Protein AF-A0A9E4EV18-F1 (afdb_monomer_lite)

Structure (mmCIF, N/CA/C/O backbone):
data_AF-A0A9E4EV18-F1
#
_entry.id   AF-A0A9E4EV18-F1
#
loop_
_atom_site.group_PDB
_atom_site.id
_atom_site.type_symbol
_atom_site.label_atom_id
_atom_site.label_alt_id
_atom_site.label_comp_id
_atom_site.label_asym_id
_atom_site.label_entity_id
_atom_site.label_seq_id
_atom_site.pdbx_PDB_ins_code
_atom_site.Cartn_x
_atom_site.Cartn_y
_atom_site.Cartn_z
_atom_site.occupancy
_atom_site.B_iso_or_equiv
_atom_site.auth_seq_id
_atom_site.auth_comp_id
_atom_site.auth_asym_id
_atom_site.auth_atom_id
_atom_site.pdbx_PDB_model_num
ATOM 1 N N . MET A 1 1 ? -14.018 0.774 -8.952 1.00 51.00 1 MET A N 1
ATOM 2 C CA . MET A 1 1 ? -12.784 0.659 -8.141 1.00 51.00 1 MET A CA 1
ATOM 3 C C . MET A 1 1 ? -12.407 -0.815 -8.091 1.00 51.00 1 MET A C 1
ATOM 5 O O . MET A 1 1 ? -13.307 -1.622 -7.897 1.00 51.00 1 MET A O 1
ATOM 9 N N . ARG A 1 2 ? -11.152 -1.189 -8.384 1.00 50.16 2 ARG A N 1
ATOM 10 C CA . ARG A 1 2 ? -10.727 -2.601 -8.342 1.00 50.16 2 ARG A CA 1
ATOM 11 C C . ARG A 1 2 ? -10.754 -3.081 -6.880 1.00 50.16 2 ARG A C 1
ATOM 13 O O . ARG A 1 2 ? -10.234 -2.343 -6.043 1.00 50.16 2 ARG A O 1
ATOM 20 N N . PRO A 1 3 ? -11.355 -4.243 -6.566 1.00 55.53 3 PRO A N 1
ATOM 21 C CA . PRO A 1 3 ? -11.260 -4.812 -5.229 1.00 55.53 3 PRO A CA 1
ATOM 22 C C . PRO A 1 3 ? -9.784 -5.023 -4.892 1.00 55.53 3 PRO A C 1
ATOM 24 O O . PRO A 1 3 ? -9.011 -5.476 -5.740 1.00 55.53 3 PRO A O 1
ATOM 27 N N . ASP A 1 4 ? -9.382 -4.635 -3.687 1.00 67.31 4 ASP A N 1
ATOM 28 C CA . ASP A 1 4 ? -8.030 -4.890 -3.207 1.00 67.31 4 ASP A CA 1
ATOM 29 C C . ASP A 1 4 ? -7.839 -6.397 -2.938 1.00 67.31 4 ASP A C 1
ATOM 31 O O . ASP A 1 4 ? -8.733 -7.220 -3.163 1.00 67.31 4 ASP A O 1
ATOM 35 N N . LYS A 1 5 ? -6.664 -6.790 -2.436 1.00 67.06 5 LYS A N 1
ATOM 36 C CA . LYS A 1 5 ? -6.395 -8.189 -2.055 1.00 67.06 5 LYS A CA 1
ATOM 37 C C . LYS A 1 5 ? -7.412 -8.763 -1.054 1.00 67.06 5 LYS A C 1
ATOM 39 O O . LYS A 1 5 ? -7.513 -9.980 -0.957 1.00 67.06 5 LYS A O 1
ATOM 44 N N . TYR A 1 6 ? -8.171 -7.921 -0.352 1.00 71.94 6 TYR A N 1
ATOM 45 C CA . TYR A 1 6 ? -9.185 -8.293 0.630 1.00 71.94 6 TYR A CA 1
ATOM 46 C C . TYR A 1 6 ? -10.622 -8.213 0.080 1.00 71.94 6 TYR A C 1
ATOM 48 O O . TYR A 1 6 ? -11.580 -8.411 0.827 1.00 71.94 6 TYR A O 1
ATOM 56 N N . GLY A 1 7 ? -10.807 -7.985 -1.224 1.00 79.56 7 GLY A N 1
ATOM 57 C CA . GLY A 1 7 ? -12.125 -7.973 -1.854 1.00 79.56 7 GLY A CA 1
ATOM 58 C C . GLY A 1 7 ? -13.005 -6.837 -1.331 1.00 79.56 7 GLY A C 1
ATOM 59 O O . GLY A 1 7 ? -12.650 -5.664 -1.428 1.00 79.56 7 GLY A O 1
ATOM 60 N N . ASN A 1 8 ? -14.164 -7.195 -0.776 1.00 84.69 8 ASN A N 1
ATOM 61 C CA . ASN A 1 8 ? -15.117 -6.239 -0.202 1.00 84.69 8 ASN A CA 1
ATOM 62 C C . ASN A 1 8 ? -14.926 -6.018 1.308 1.00 84.69 8 ASN A C 1
ATOM 64 O O . ASN A 1 8 ? -15.678 -5.257 1.909 1.00 84.69 8 ASN A O 1
ATOM 68 N N . LEU A 1 9 ? -13.925 -6.649 1.931 1.00 87.38 9 LEU A N 1
ATOM 69 C CA . LEU A 1 9 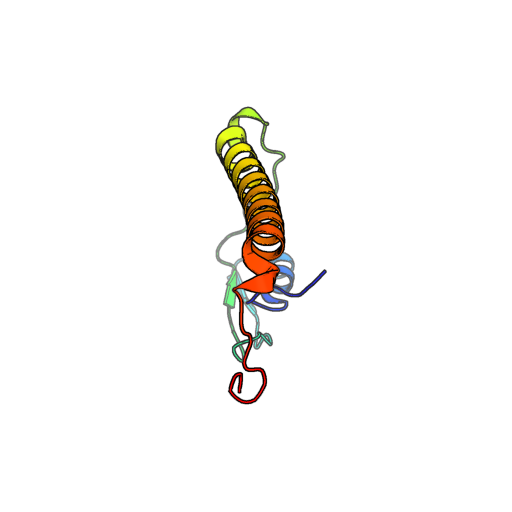? -13.768 -6.674 3.389 1.00 87.38 9 LEU A CA 1
ATOM 70 C C . LEU A 1 9 ? -13.666 -5.277 4.016 1.00 87.38 9 LEU A C 1
ATOM 72 O O . LEU A 1 9 ? -14.245 -5.041 5.073 1.00 87.38 9 LEU A O 1
ATOM 76 N N . GLY A 1 10 ? -12.979 -4.336 3.363 1.00 86.12 10 GLY A N 1
ATOM 77 C CA . GLY A 1 10 ? -12.887 -2.956 3.848 1.00 86.12 10 GLY A CA 1
ATOM 78 C C . GLY A 1 10 ? -14.237 -2.227 3.883 1.00 86.12 10 GLY A C 1
ATOM 79 O O . GLY A 1 10 ? -14.473 -1.423 4.783 1.00 86.12 10 GLY A O 1
ATOM 80 N N . TRP A 1 11 ? -15.134 -2.527 2.939 1.00 86.81 11 TRP A N 1
ATOM 81 C CA . TRP A 1 11 ? -16.478 -1.946 2.880 1.00 86.81 11 TRP A CA 1
ATOM 82 C C . TRP A 1 11 ? -17.396 -2.567 3.930 1.00 86.81 11 TRP A C 1
ATOM 84 O O . TRP A 1 11 ? -18.000 -1.842 4.711 1.00 86.81 11 TRP A O 1
ATOM 94 N N . GLU A 1 12 ? -17.390 -3.895 4.039 1.00 90.81 12 GLU A N 1
ATOM 95 C CA . GLU A 1 12 ? -18.129 -4.621 5.080 1.00 90.81 12 GLU A CA 1
ATOM 96 C C . GLU A 1 12 ? -17.718 -4.145 6.487 1.00 90.81 12 GLU A C 1
ATOM 98 O O . GLU A 1 12 ? -18.556 -3.912 7.354 1.00 90.81 12 GLU A O 1
ATOM 103 N N . ALA A 1 13 ? -16.417 -3.920 6.717 1.00 90.38 13 ALA A N 1
ATOM 104 C CA . ALA A 1 13 ? -15.911 -3.412 7.993 1.00 90.38 13 ALA A CA 1
ATOM 105 C C . ALA A 1 13 ? -16.308 -1.953 8.273 1.00 90.38 13 ALA A C 1
ATOM 107 O O . ALA A 1 13 ? -16.434 -1.552 9.434 1.00 90.38 13 ALA A O 1
ATOM 108 N N . LYS A 1 14 ? -16.504 -1.147 7.224 1.00 88.94 14 LYS A N 1
ATOM 109 C CA . LYS A 1 14 ? -16.983 0.230 7.357 1.00 88.94 14 LYS A CA 1
ATOM 110 C C . LYS A 1 14 ? -18.429 0.263 7.853 1.00 88.94 14 LYS A C 1
ATOM 112 O O . LYS A 1 14 ? -18.731 1.106 8.700 1.00 88.94 14 LYS A O 1
ATOM 117 N N . ASP A 1 15 ? -19.272 -0.653 7.387 1.00 91.38 15 ASP A N 1
ATOM 118 C CA . ASP A 1 15 ? -20.703 -0.674 7.709 1.00 91.38 15 ASP A CA 1
ATOM 119 C C . ASP A 1 15 ? -21.003 -1.425 9.019 1.00 91.38 15 ASP A C 1
ATOM 121 O O . ASP A 1 15 ? -21.872 -1.008 9.780 1.00 91.38 15 ASP A O 1
ATOM 125 N N . ALA A 1 16 ? -20.219 -2.450 9.360 1.00 93.19 16 ALA A N 1
ATOM 126 C CA . ALA A 1 16 ? -20.395 -3.261 10.569 1.00 93.19 16 ALA A CA 1
ATOM 127 C C . ALA A 1 16 ? -20.234 -2.484 11.888 1.00 93.19 16 ALA A C 1
ATOM 129 O O . ALA A 1 16 ? -19.344 -1.646 12.018 1.00 93.19 16 ALA A O 1
ATOM 130 N N . GLU A 1 17 ? -21.024 -2.782 12.913 1.00 94.19 17 GLU A N 1
ATOM 131 C CA . GLU A 1 17 ? -20.902 -2.159 14.236 1.00 94.19 17 GLU A CA 1
ATOM 132 C C . GLU A 1 17 ? -19.647 -2.621 14.996 1.00 94.19 17 GLU A C 1
ATOM 134 O O . GLU A 1 17 ? -19.129 -3.722 14.795 1.00 94.19 17 GLU A O 1
ATOM 139 N N . VAL A 1 18 ? -19.149 -1.788 15.919 1.00 95.38 18 VAL A N 1
ATOM 140 C CA . VAL A 1 18 ? -18.058 -2.197 16.817 1.00 95.38 18 VAL A CA 1
ATOM 141 C C . VAL A 1 18 ? -18.542 -3.354 17.690 1.00 95.38 18 VAL A C 1
ATOM 143 O O . VAL A 1 18 ? -19.560 -3.262 18.364 1.00 95.38 18 VAL A O 1
ATOM 146 N N . GLY A 1 19 ? -17.795 -4.452 17.686 1.00 95.12 19 GLY A N 1
ATOM 147 C CA . GLY A 1 19 ? -18.140 -5.687 18.377 1.00 95.12 19 GLY A CA 1
ATOM 148 C C . GLY A 1 19 ? -18.894 -6.700 17.514 1.00 95.12 19 GLY A C 1
ATOM 149 O O . GLY A 1 19 ? -18.919 -7.876 17.883 1.00 95.12 19 GLY A O 1
ATOM 150 N N . GLN A 1 20 ? -19.436 -6.292 16.363 1.00 95.06 20 GLN A N 1
ATOM 151 C CA . GLN A 1 20 ? -20.147 -7.182 15.451 1.00 95.06 20 GLN A CA 1
ATOM 152 C C . GLN A 1 20 ? -19.178 -8.164 14.789 1.00 95.06 20 GLN A C 1
ATOM 154 O O . GLN A 1 20 ? -18.107 -7.776 14.315 1.00 95.06 20 GLN A O 1
ATOM 159 N N . ILE A 1 21 ? -19.571 -9.438 14.746 1.00 95.06 21 ILE A N 1
ATOM 160 C CA . ILE A 1 21 ? -18.905 -10.470 13.949 1.00 95.06 21 ILE A CA 1
ATOM 161 C C . ILE A 1 21 ? -19.587 -10.512 12.581 1.00 95.06 21 ILE A C 1
ATOM 163 O O . ILE A 1 21 ? -20.806 -10.659 12.506 1.00 95.06 21 ILE A O 1
ATOM 167 N N . VAL A 1 22 ? -18.806 -10.386 11.510 1.00 93.81 22 VAL A N 1
ATOM 168 C CA . VAL A 1 22 ? -19.289 -10.343 10.125 1.00 93.81 22 VAL A CA 1
ATOM 169 C C 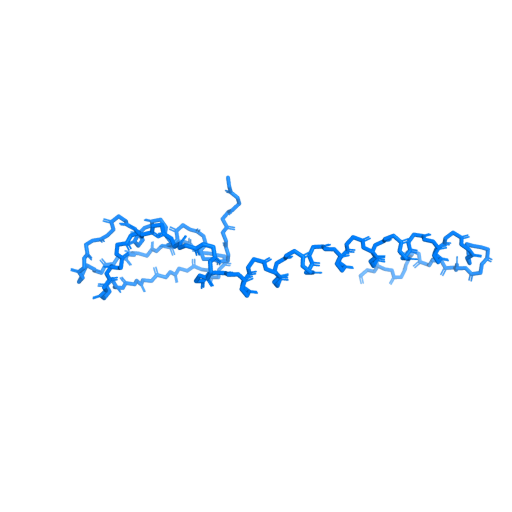. VAL A 1 22 ? -18.583 -11.402 9.291 1.00 93.81 22 VAL A C 1
ATOM 171 O O . VAL A 1 22 ? -17.360 -11.553 9.349 1.00 93.81 22 VAL A O 1
ATOM 174 N N . GLY A 1 23 ? -19.365 -12.134 8.499 1.00 89.81 23 GLY A N 1
ATOM 175 C CA . GLY A 1 23 ? -18.875 -13.087 7.513 1.00 89.81 23 GLY A CA 1
ATOM 176 C C . GLY A 1 23 ? -19.839 -14.250 7.265 1.00 89.81 23 GLY A C 1
ATOM 177 O O . GLY A 1 23 ? -20.899 -14.317 7.889 1.00 89.81 23 GLY A O 1
ATOM 178 N N . PRO A 1 24 ? -19.459 -15.182 6.374 1.00 92.88 24 PRO A N 1
ATOM 179 C CA . PRO A 1 24 ? -18.210 -15.200 5.601 1.00 92.88 24 PRO A CA 1
ATOM 180 C C . PRO A 1 24 ? -18.203 -14.208 4.419 1.00 92.88 24 PRO A C 1
ATOM 182 O O . PRO A 1 24 ? -19.116 -14.199 3.600 1.00 92.88 24 PRO A O 1
ATOM 185 N N . VAL A 1 25 ? -17.137 -13.411 4.293 1.00 91.06 25 VAL A N 1
ATOM 186 C CA . VAL A 1 25 ? -16.912 -12.469 3.178 1.00 91.06 25 VAL A CA 1
ATOM 187 C C . VAL A 1 25 ? -15.952 -13.082 2.164 1.00 91.06 25 VAL A C 1
ATOM 189 O O . VAL A 1 25 ? -14.894 -13.589 2.540 1.00 91.06 25 VAL A O 1
ATOM 192 N N . LYS A 1 26 ? -16.308 -13.030 0.875 1.00 87.00 26 LYS A N 1
ATOM 193 C CA . LYS A 1 26 ? -15.475 -13.544 -0.220 1.00 87.00 26 LYS A CA 1
ATOM 194 C C . LYS A 1 26 ? -14.281 -12.618 -0.483 1.00 87.00 26 LYS A C 1
ATOM 196 O O . LYS A 1 26 ? -14.456 -11.423 -0.716 1.00 87.00 26 LYS A O 1
ATOM 201 N N . THR A 1 27 ? -13.081 -13.185 -0.499 1.00 87.56 27 THR A N 1
ATOM 202 C CA . THR A 1 27 ? -11.811 -12.505 -0.794 1.00 87.56 27 THR A CA 1
ATOM 203 C C . THR A 1 27 ? -11.071 -13.233 -1.918 1.00 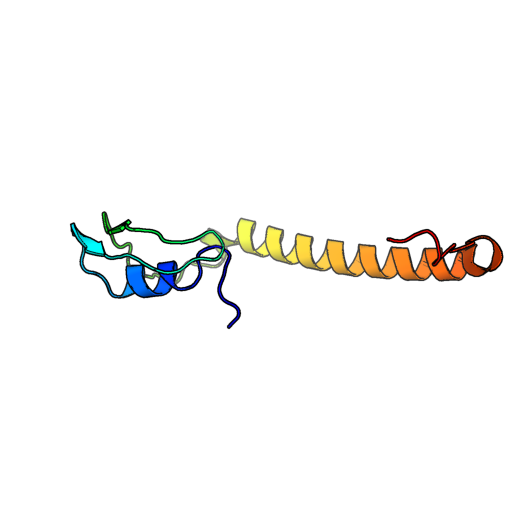87.56 27 THR A C 1
ATOM 205 O O . THR A 1 27 ? -11.476 -14.316 -2.350 1.00 87.56 27 THR A O 1
ATOM 208 N N . ALA A 1 28 ? -9.969 -12.660 -2.408 1.00 82.62 28 ALA A N 1
ATOM 209 C CA . ALA A 1 28 ? -9.143 -13.315 -3.423 1.00 82.62 28 ALA A CA 1
ATOM 210 C C . ALA A 1 28 ? -8.498 -14.626 -2.921 1.00 82.62 28 ALA A C 1
ATOM 212 O O . ALA A 1 28 ? -8.101 -15.456 -3.732 1.00 82.62 28 ALA A O 1
ATOM 213 N N . GLN A 1 29 ? -8.417 -14.830 -1.600 1.00 81.75 29 GLN A N 1
ATOM 214 C CA . GLN A 1 29 ? -7.839 -16.022 -0.971 1.00 81.75 29 GLN A CA 1
ATOM 215 C C . GLN A 1 29 ? -8.894 -16.970 -0.366 1.00 81.75 29 GLN A C 1
ATOM 217 O O . GLN A 1 29 ? -8.535 -17.881 0.374 1.00 81.75 29 GLN A O 1
ATOM 222 N N . GLY A 1 30 ? -10.186 -16.782 -0.664 1.00 88.19 30 GLY A N 1
ATOM 223 C CA . GLY A 1 30 ? -11.268 -17.642 -0.173 1.00 88.19 30 GLY A CA 1
ATOM 224 C C . GLY A 1 30 ? -12.320 -16.869 0.616 1.00 88.19 30 GLY A C 1
ATOM 225 O O . GLY A 1 30 ? -12.947 -15.958 0.079 1.00 88.19 30 GLY A O 1
ATOM 226 N N . PHE A 1 31 ? -12.543 -17.251 1.875 1.00 91.31 31 PHE A N 1
ATOM 227 C CA . PHE A 1 31 ? -13.532 -16.621 2.753 1.00 91.31 31 PHE A CA 1
ATOM 228 C C . PHE A 1 31 ? -12.894 -16.122 4.048 1.00 91.31 31 PHE A C 1
ATOM 230 O O . PHE A 1 31 ? -11.951 -16.716 4.565 1.00 91.31 31 PHE A O 1
ATOM 237 N N . THR A 1 32 ? -13.414 -15.025 4.588 1.00 91.44 32 THR A N 1
ATOM 238 C CA . THR A 1 32 ? -12.934 -14.427 5.839 1.00 91.44 32 THR A CA 1
ATOM 239 C C . THR A 1 32 ? -14.102 -14.061 6.749 1.00 91.44 32 THR A C 1
ATOM 241 O O . THR A 1 32 ? -15.144 -13.607 6.282 1.00 91.44 32 THR A O 1
ATOM 244 N N . VAL A 1 33 ? -13.917 -14.249 8.056 1.00 94.38 33 VAL A N 1
ATOM 245 C CA . VAL A 1 33 ? -14.810 -13.767 9.119 1.00 94.38 33 VAL A CA 1
ATOM 246 C C . VAL A 1 33 ? -14.010 -12.787 9.970 1.00 94.38 33 VAL A C 1
ATOM 248 O O . VAL A 1 33 ? -12.850 -13.058 10.282 1.00 94.38 33 VAL A O 1
ATOM 251 N N . PHE A 1 34 ? -14.597 -11.651 10.336 1.00 93.31 34 PHE A N 1
ATOM 252 C CA . PHE A 1 34 ? -13.915 -10.633 11.133 1.00 93.31 34 PHE A CA 1
ATOM 253 C C . PHE A 1 34 ? -14.827 -10.036 12.205 1.00 93.31 34 PHE A C 1
ATOM 255 O O . PHE A 1 34 ? -16.048 -10.152 12.144 1.00 93.31 34 PHE A O 1
ATOM 262 N N . LYS A 1 35 ? -14.211 -9.383 13.195 1.00 95.38 35 LYS A N 1
ATOM 263 C CA . LYS A 1 35 ? -14.890 -8.587 14.220 1.00 95.38 35 LYS A CA 1
ATOM 264 C C . LYS A 1 35 ? -14.324 -7.174 14.212 1.00 95.38 35 LYS A C 1
ATOM 266 O O . LYS A 1 35 ? -13.107 -7.010 14.297 1.00 95.38 35 LYS A O 1
ATOM 271 N N . VAL A 1 36 ? -15.180 -6.158 14.149 1.00 94.75 36 VAL A N 1
ATOM 272 C CA . VAL A 1 36 ? -14.725 -4.765 14.264 1.00 94.75 36 VAL A CA 1
ATOM 273 C C . VAL A 1 36 ? -14.401 -4.475 15.725 1.00 94.75 36 VAL A C 1
ATOM 275 O O . VAL A 1 36 ? -15.274 -4.542 16.582 1.00 94.75 36 VAL A O 1
ATOM 278 N N . LEU A 1 37 ? -13.144 -4.166 16.032 1.00 95.06 37 LEU A N 1
ATOM 279 C CA . LEU A 1 37 ? -12.721 -3.873 17.408 1.00 95.06 37 LEU A CA 1
ATOM 280 C C . LEU A 1 37 ? -12.852 -2.392 17.759 1.00 95.06 37 LEU A C 1
ATOM 282 O O . LEU A 1 37 ? -13.148 -2.048 18.897 1.00 95.06 37 LEU A O 1
ATOM 286 N N . ASN A 1 38 ? -12.608 -1.522 16.784 1.00 93.62 38 ASN A N 1
ATOM 287 C CA . ASN A 1 38 ? -12.659 -0.080 16.950 1.00 93.62 38 ASN A CA 1
ATOM 288 C C . ASN A 1 38 ? -12.867 0.589 15.583 1.00 93.62 38 ASN A C 1
ATOM 290 O O . ASN A 1 38 ? -12.446 0.043 14.561 1.00 93.62 38 ASN A O 1
ATOM 294 N N . LYS A 1 39 ? -13.463 1.784 15.570 1.00 90.62 39 LYS A N 1
ATOM 295 C CA . LYS A 1 39 ? -13.549 2.658 14.396 1.00 90.62 39 LYS A CA 1
ATOM 296 C C . LYS A 1 39 ? -12.911 4.001 14.723 1.00 90.62 39 LYS A C 1
ATOM 298 O O . LYS A 1 39 ? -13.365 4.712 15.613 1.00 90.62 39 LYS A O 1
ATOM 303 N N . VAL A 1 40 ? -11.870 4.356 13.977 1.00 88.50 40 VAL A N 1
ATOM 304 C CA . VAL A 1 40 ? -11.257 5.685 14.065 1.00 88.50 40 VAL A CA 1
ATOM 305 C C . VAL A 1 40 ? -12.001 6.610 13.099 1.00 88.50 40 VAL A C 1
ATOM 307 O O . VAL A 1 40 ? -12.066 6.290 11.909 1.00 88.50 40 VAL A O 1
ATOM 310 N N . PRO A 1 41 ? -12.588 7.726 13.568 1.00 82.44 41 PRO A N 1
ATOM 311 C CA . PRO A 1 41 ? -13.299 8.646 12.693 1.00 82.44 41 PRO A CA 1
ATOM 312 C C . PRO A 1 41 ? -12.346 9.232 11.652 1.00 82.44 41 PRO A C 1
ATOM 314 O O . PRO A 1 41 ? -11.189 9.545 11.943 1.00 82.44 41 PRO A O 1
ATOM 317 N N . SER A 1 42 ? -12.842 9.384 10.424 1.00 79.75 42 SER A N 1
ATOM 318 C CA . SER A 1 42 ? -12.077 10.058 9.383 1.00 79.75 42 SER A CA 1
ATOM 319 C C . SER A 1 42 ? -11.887 11.517 9.788 1.00 79.75 42 SER A C 1
ATOM 321 O O . SER A 1 42 ? -12.859 12.225 10.048 1.00 79.75 42 SER A O 1
ATOM 323 N N . ARG 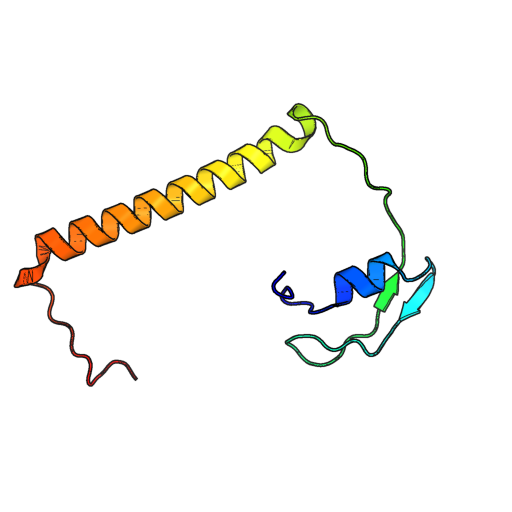A 1 43 ? -10.631 11.957 9.853 1.00 85.88 43 ARG A N 1
ATOM 324 C CA . ARG A 1 43 ? -10.275 13.368 9.986 1.00 85.88 43 ARG A CA 1
ATOM 325 C C . ARG A 1 43 ? -9.457 13.777 8.776 1.00 85.88 43 ARG A C 1
ATOM 327 O O . ARG A 1 43 ? -8.620 13.002 8.312 1.00 85.88 43 ARG A O 1
ATOM 334 N N . GLN A 1 44 ? -9.670 14.995 8.291 1.00 79.56 44 GLN A N 1
ATOM 335 C CA . GLN A 1 44 ? -8.723 15.591 7.359 1.00 79.56 44 GLN A CA 1
ATOM 336 C C . GLN A 1 44 ? -7.403 15.793 8.105 1.00 79.56 44 GLN A C 1
ATOM 338 O O . GLN A 1 44 ? -7.354 16.451 9.145 1.00 79.56 44 GLN A O 1
ATOM 343 N N . GLN A 1 45 ? -6.358 15.140 7.610 1.00 82.88 45 GLN A N 1
ATOM 344 C CA . GLN A 1 45 ? -5.005 15.324 8.112 1.00 82.88 45 GLN A CA 1
ATOM 345 C C . GLN A 1 45 ? -4.406 16.553 7.426 1.00 82.88 45 GLN A C 1
ATOM 347 O O . GLN A 1 45 ? -4.664 16.775 6.239 1.00 82.88 45 GLN A O 1
ATOM 352 N N . SER A 1 46 ? -3.634 17.360 8.150 1.00 87.88 46 SER A N 1
ATOM 353 C CA . SER A 1 46 ? -2.927 18.484 7.535 1.00 87.88 46 SER A CA 1
ATOM 354 C C . SER A 1 46 ? -1.802 17.973 6.631 1.00 87.88 46 SER A C 1
ATOM 356 O O . SER A 1 46 ? -1.318 16.851 6.794 1.00 87.88 46 SER A O 1
ATOM 358 N N . LEU A 1 47 ? -1.362 18.797 5.675 1.00 84.06 47 LEU A N 1
ATOM 359 C CA . LEU A 1 47 ? -0.251 18.434 4.791 1.00 84.06 47 LEU A CA 1
ATOM 360 C C . LEU A 1 47 ? 1.025 18.126 5.580 1.00 84.06 47 LEU A C 1
ATOM 362 O O . LEU A 1 47 ? 1.706 17.164 5.241 1.00 84.06 47 LEU A O 1
ATOM 366 N N . ASP A 1 48 ? 1.302 18.859 6.658 1.00 88.56 48 ASP A N 1
ATOM 367 C CA . ASP A 1 48 ? 2.467 18.620 7.517 1.00 88.56 48 ASP A CA 1
ATOM 368 C C . ASP A 1 48 ? 2.428 17.232 8.172 1.00 88.56 48 ASP A C 1
ATOM 370 O O . ASP A 1 48 ? 3.443 16.539 8.231 1.00 88.56 48 ASP A O 1
ATOM 374 N N . GLU A 1 49 ? 1.244 16.776 8.598 1.00 86.38 49 GLU A N 1
ATOM 375 C CA . GLU A 1 49 ? 1.061 15.458 9.220 1.00 86.38 49 GLU A CA 1
ATOM 376 C C . GLU A 1 49 ? 1.313 14.300 8.245 1.00 86.38 49 GLU A C 1
ATOM 378 O O . GLU A 1 49 ? 1.670 13.197 8.666 1.00 86.38 49 GLU A O 1
ATOM 383 N N . VAL A 1 50 ? 1.107 14.527 6.944 1.00 90.88 50 VAL A N 1
ATOM 384 C CA . VAL A 1 50 ? 1.195 13.481 5.911 1.00 90.88 50 VAL A CA 1
ATOM 385 C C . VAL A 1 50 ? 2.307 13.712 4.894 1.00 90.88 50 VAL A C 1
ATOM 387 O O . VAL A 1 50 ? 2.476 12.880 4.001 1.00 90.88 50 VAL A O 1
ATOM 390 N N . TRP A 1 51 ? 3.097 14.780 5.029 1.00 88.25 51 TRP A N 1
ATOM 391 C CA . TRP A 1 51 ? 4.101 15.197 4.047 1.00 88.25 51 TRP A CA 1
ATOM 392 C C . TRP A 1 51 ? 5.068 14.070 3.692 1.00 88.25 51 TRP A C 1
ATOM 394 O O . TRP A 1 51 ? 5.334 13.818 2.518 1.00 88.25 51 TRP A O 1
ATOM 404 N N . GLY A 1 52 ? 5.532 13.321 4.698 1.00 91.56 52 GLY A N 1
ATOM 405 C CA . GLY A 1 52 ? 6.408 12.169 4.488 1.00 91.56 52 GLY A CA 1
ATOM 406 C C . GLY A 1 52 ? 5.780 11.096 3.593 1.00 91.56 52 GLY A C 1
ATOM 407 O O . GLY A 1 52 ? 6.449 10.570 2.705 1.00 91.56 52 GLY A O 1
ATOM 408 N N . ARG A 1 53 ? 4.482 10.815 3.770 1.00 89.00 53 ARG A N 1
ATOM 409 C CA . ARG A 1 53 ? 3.747 9.836 2.956 1.00 89.00 53 ARG A CA 1
ATOM 410 C C . ARG A 1 53 ? 3.503 10.353 1.544 1.00 89.00 53 ARG A C 1
ATOM 412 O O . ARG A 1 53 ? 3.742 9.620 0.591 1.00 89.00 53 ARG A O 1
ATOM 419 N N . VAL A 1 54 ? 3.068 11.606 1.412 1.00 92.62 54 VAL A N 1
ATOM 420 C CA . VAL A 1 54 ? 2.846 12.246 0.106 1.00 92.62 54 VAL A CA 1
ATOM 421 C C . VAL A 1 54 ? 4.142 12.247 -0.700 1.00 92.62 54 VAL A C 1
ATOM 423 O O . VAL A 1 54 ? 4.159 11.789 -1.837 1.00 92.62 54 VAL A O 1
ATOM 426 N N . ARG A 1 55 ? 5.254 12.668 -0.088 1.00 93.56 55 ARG A N 1
ATOM 427 C CA . ARG A 1 55 ? 6.572 12.664 -0.726 1.00 93.56 55 ARG A CA 1
ATOM 428 C C . ARG A 1 55 ? 7.000 11.261 -1.148 1.00 93.56 55 ARG A C 1
ATOM 430 O O . ARG A 1 55 ? 7.509 11.109 -2.252 1.00 93.56 55 ARG A O 1
ATOM 437 N N . ALA A 1 56 ? 6.808 10.255 -0.295 1.00 92.62 56 ALA A N 1
ATOM 438 C CA . ALA A 1 56 ? 7.150 8.874 -0.629 1.00 92.62 56 ALA A CA 1
ATOM 439 C C . ALA A 1 56 ? 6.360 8.365 -1.844 1.00 92.62 56 ALA A C 1
ATOM 441 O O . ALA A 1 56 ? 6.959 7.793 -2.748 1.00 92.62 56 ALA A O 1
ATOM 442 N N . HIS A 1 57 ? 5.052 8.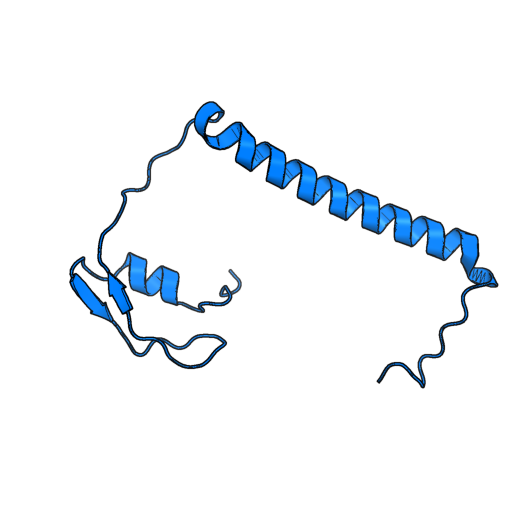636 -1.897 1.00 92.06 57 HIS A N 1
ATOM 443 C CA . HIS A 1 57 ? 4.211 8.279 -3.042 1.00 92.06 57 HIS A CA 1
ATOM 444 C C . HIS A 1 57 ? 4.666 8.982 -4.326 1.00 92.06 57 HIS A C 1
ATOM 446 O O . HIS A 1 57 ? 4.922 8.321 -5.323 1.00 92.06 57 HIS A O 1
ATOM 452 N N . VAL A 1 58 ? 4.872 10.302 -4.284 1.00 94.25 58 VAL A N 1
ATOM 453 C CA . VAL A 1 58 ? 5.336 11.065 -5.457 1.00 94.25 58 VAL A CA 1
ATOM 454 C C . VAL A 1 58 ? 6.700 10.570 -5.946 1.00 94.25 58 VAL A C 1
ATOM 456 O O . VAL A 1 58 ? 6.929 10.455 -7.146 1.00 94.25 58 VAL A O 1
ATOM 459 N N . LEU A 1 59 ? 7.622 10.261 -5.029 1.00 94.75 59 LEU A N 1
ATOM 460 C CA . LEU A 1 59 ? 8.923 9.699 -5.392 1.00 94.75 59 LEU A CA 1
ATOM 461 C C . LEU A 1 59 ? 8.794 8.315 -6.028 1.00 94.75 59 LEU A C 1
ATOM 463 O O . LEU A 1 59 ? 9.521 8.026 -6.977 1.00 94.75 59 LEU A O 1
ATOM 467 N N . GLN A 1 60 ? 7.900 7.471 -5.515 1.00 93.06 60 GLN A N 1
ATOM 468 C CA . GLN A 1 60 ? 7.638 6.151 -6.076 1.00 93.06 60 GLN A CA 1
ATOM 469 C C . GLN A 1 60 ? 7.102 6.262 -7.508 1.00 93.06 60 GLN A C 1
ATOM 471 O O . GLN A 1 60 ? 7.652 5.616 -8.400 1.00 93.06 60 GLN A O 1
ATOM 476 N N . ASP A 1 61 ? 6.115 7.129 -7.733 1.00 93.12 61 ASP A N 1
ATOM 477 C CA . ASP A 1 61 ? 5.520 7.358 -9.054 1.00 93.12 61 ASP A CA 1
ATOM 478 C C . ASP A 1 61 ? 6.574 7.872 -10.050 1.00 93.12 61 ASP A C 1
ATOM 480 O O . ASP A 1 61 ? 6.775 7.286 -11.113 1.00 93.12 61 ASP A O 1
ATOM 484 N N . LEU A 1 62 ? 7.357 8.887 -9.662 1.00 94.12 62 LEU A N 1
ATOM 485 C CA . LEU A 1 62 ? 8.445 9.419 -10.493 1.00 94.12 62 LEU A CA 1
ATOM 486 C C . LEU A 1 62 ? 9.537 8.385 -10.787 1.00 94.12 62 LEU A C 1
ATOM 488 O O . LEU A 1 62 ? 10.141 8.403 -11.861 1.00 94.12 62 LEU A O 1
ATOM 492 N N . THR A 1 63 ? 9.843 7.515 -9.823 1.00 94.06 63 THR A N 1
ATOM 493 C CA . THR A 1 63 ? 10.850 6.463 -10.007 1.00 94.06 63 THR A CA 1
ATOM 494 C C . THR A 1 63 ? 10.370 5.451 -11.036 1.00 94.06 63 THR A C 1
ATOM 496 O O . THR A 1 63 ? 11.143 5.098 -11.925 1.00 94.06 63 THR A O 1
ATOM 499 N N . GLN A 1 64 ? 9.104 5.038 -10.954 1.00 93.94 64 GLN A N 1
ATOM 500 C CA . GLN A 1 64 ? 8.494 4.120 -11.911 1.00 93.94 64 GLN A CA 1
ATOM 501 C C . GLN A 1 64 ? 8.507 4.708 -13.327 1.00 93.94 64 GLN A C 1
ATOM 503 O O . GLN A 1 64 ? 9.041 4.086 -14.241 1.00 93.94 64 GLN A O 1
ATOM 508 N N . GLU A 1 65 ? 8.029 5.943 -13.496 1.00 95.06 65 GLU A N 1
ATOM 509 C CA . GLU A 1 65 ? 8.005 6.619 -14.799 1.00 95.06 65 GLU A CA 1
ATOM 510 C C . GLU A 1 65 ? 9.401 6.736 -15.426 1.00 95.06 65 GLU A C 1
ATOM 512 O O . GLU A 1 65 ? 9.602 6.453 -16.610 1.00 95.06 65 GLU A O 1
ATOM 517 N N . ARG A 1 66 ? 10.401 7.140 -14.632 1.00 94.75 66 ARG A N 1
ATOM 518 C CA . ARG A 1 66 ? 11.783 7.273 -15.114 1.00 94.75 66 ARG A CA 1
ATOM 519 C C . ARG A 1 66 ? 12.409 5.929 -15.446 1.00 94.75 66 ARG A C 1
ATOM 521 O O . ARG A 1 66 ? 13.188 5.848 -16.395 1.00 94.75 66 ARG A O 1
ATOM 528 N N . PHE A 1 67 ? 12.101 4.902 -14.664 1.00 95.00 67 PHE A N 1
ATOM 529 C CA . PHE A 1 67 ? 12.577 3.553 -14.915 1.00 95.00 67 PHE A CA 1
ATOM 530 C C . PHE A 1 67 ? 12.002 3.007 -16.225 1.00 95.00 67 PHE A C 1
ATOM 532 O O . PHE A 1 67 ? 12.762 2.538 -17.070 1.00 95.00 67 PHE A O 1
ATOM 539 N N . ASP A 1 68 ? 10.700 3.173 -16.452 1.00 95.62 68 ASP A N 1
ATOM 540 C CA . ASP A 1 68 ? 10.043 2.761 -17.694 1.00 95.62 68 ASP A CA 1
ATOM 541 C C . ASP A 1 68 ? 10.624 3.507 -18.906 1.00 95.62 68 ASP A C 1
ATOM 543 O O . ASP A 1 68 ? 10.964 2.896 -19.923 1.00 95.62 68 ASP A O 1
ATOM 547 N N . ALA A 1 69 ? 10.850 4.818 -18.781 1.00 95.69 69 ALA A N 1
ATOM 548 C CA . ALA A 1 69 ? 11.507 5.607 -19.822 1.00 95.69 69 ALA A CA 1
ATOM 549 C C . ALA A 1 69 ? 12.947 5.136 -20.105 1.00 95.69 69 ALA A C 1
ATOM 551 O O . ALA A 1 69 ? 13.373 5.077 -21.264 1.00 95.69 69 ALA A O 1
ATOM 552 N N . LEU A 1 70 ? 13.703 4.775 -19.063 1.00 94.44 70 LEU A N 1
ATOM 553 C CA . LEU A 1 70 ? 15.050 4.225 -19.202 1.00 94.44 70 LEU A CA 1
ATOM 554 C C . LEU A 1 70 ? 15.027 2.882 -19.939 1.00 94.44 70 LEU A C 1
ATOM 556 O O . LEU A 1 70 ? 15.834 2.683 -20.847 1.00 94.44 70 LEU A O 1
ATOM 560 N N . LEU A 1 71 ? 14.098 1.988 -19.594 1.00 93.75 71 LEU A N 1
ATOM 561 C CA . LEU A 1 71 ? 13.946 0.698 -20.266 1.00 93.75 71 LEU A CA 1
ATOM 562 C C . LEU A 1 71 ? 13.640 0.867 -21.753 1.00 93.75 71 LEU A C 1
ATOM 564 O O . LEU A 1 71 ? 14.266 0.207 -22.581 1.00 93.75 71 LEU A O 1
ATOM 568 N N . VAL A 1 72 ? 12.737 1.785 -22.106 1.00 94.50 72 VAL A N 1
ATOM 569 C CA . VAL A 1 72 ? 12.438 2.099 -23.512 1.00 94.50 72 VAL A CA 1
ATOM 570 C C . VAL A 1 72 ? 13.688 2.605 -24.231 1.00 94.50 72 VAL A C 1
ATOM 572 O O . VAL A 1 72 ? 14.002 2.143 -25.329 1.00 94.50 72 VAL A O 1
ATOM 575 N N . LYS A 1 73 ? 14.447 3.513 -23.606 1.00 94.19 73 LYS A N 1
ATOM 576 C CA . LYS A 1 73 ? 15.686 4.042 -24.188 1.00 94.19 73 LYS A CA 1
ATOM 577 C C . LYS A 1 73 ? 16.723 2.942 -24.426 1.00 94.19 73 LYS A C 1
ATOM 579 O O . LYS A 1 73 ? 17.303 2.888 -25.508 1.00 94.19 73 LYS A O 1
ATOM 584 N N . LEU A 1 74 ? 16.934 2.063 -23.446 1.00 92.31 74 LEU A N 1
ATOM 585 C CA . LEU A 1 74 ? 17.875 0.946 -23.551 1.00 92.31 74 LEU A CA 1
ATOM 586 C C . LEU A 1 74 ? 17.435 -0.060 -24.617 1.00 92.31 74 LEU A C 1
ATOM 588 O O . LEU A 1 74 ? 18.245 -0.450 -25.454 1.00 92.31 74 LEU A O 1
ATOM 592 N N . LYS A 1 75 ? 16.149 -0.426 -24.641 1.00 90.06 75 LYS A N 1
ATOM 593 C CA . LYS A 1 75 ? 15.591 -1.319 -25.663 1.00 90.06 75 LYS A CA 1
ATOM 594 C C . LYS A 1 75 ? 15.850 -0.784 -27.070 1.00 90.06 75 LYS A C 1
ATOM 596 O O . LYS A 1 75 ? 16.260 -1.543 -27.939 1.00 90.06 75 LYS A O 1
ATOM 601 N N . ASN A 1 76 ? 15.644 0.513 -27.287 1.00 90.69 76 ASN A N 1
ATOM 602 C CA . ASN A 1 76 ? 15.874 1.130 -28.591 1.00 90.69 76 ASN A CA 1
ATOM 603 C C . ASN A 1 76 ? 17.368 1.174 -28.944 1.00 90.69 76 ASN A C 1
ATOM 605 O O . ASN A 1 76 ? 17.739 0.813 -30.058 1.00 90.69 76 ASN A O 1
ATOM 609 N N . GLN A 1 77 ? 18.223 1.571 -27.994 1.00 92.88 77 GLN A N 1
ATOM 610 C CA . GLN A 1 77 ? 19.670 1.700 -28.202 1.00 92.88 77 GLN A CA 1
ATOM 611 C C . GLN A 1 77 ? 20.347 0.371 -28.558 1.00 92.88 77 GLN A C 1
ATOM 613 O O . GLN A 1 77 ? 21.290 0.3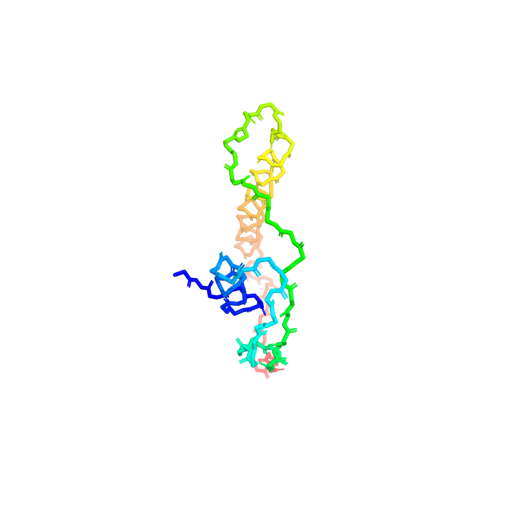61 -29.343 1.00 92.88 77 GLN A O 1
ATOM 618 N N . TYR A 1 78 ? 19.882 -0.733 -27.980 1.00 90.56 78 TYR A N 1
ATOM 619 C CA . TYR A 1 78 ? 20.465 -2.061 -28.180 1.00 90.56 78 TYR A CA 1
ATOM 620 C C . TYR A 1 78 ? 19.567 -2.979 -29.014 1.00 90.56 78 TYR A C 1
ATOM 622 O O . TYR A 1 78 ? 19.745 -4.192 -28.982 1.00 90.56 78 TYR A O 1
ATOM 630 N N . SER A 1 79 ? 18.611 -2.420 -29.760 1.00 84.44 79 SER A N 1
ATOM 631 C CA . SER A 1 79 ? 17.615 -3.183 -30.525 1.00 84.44 79 SER A CA 1
ATOM 632 C C . SER A 1 79 ? 18.239 -4.228 -31.458 1.00 84.44 79 SER A C 1
ATOM 634 O O . SER A 1 79 ? 17.784 -5.366 -31.461 1.00 84.44 79 SER A O 1
ATOM 636 N N . ASP A 1 80 ? 19.342 -3.895 -32.131 1.00 85.19 80 ASP A N 1
ATOM 637 C CA . ASP A 1 80 ? 20.072 -4.811 -33.025 1.00 85.19 80 ASP A CA 1
ATOM 638 C C . ASP A 1 80 ? 20.834 -5.939 -32.296 1.00 85.19 80 ASP A C 1
ATOM 640 O O . ASP A 1 80 ? 21.306 -6.887 -32.919 1.00 85.19 80 ASP A O 1
ATOM 644 N N . GLN A 1 81 ? 20.994 -5.841 -30.973 1.00 86.75 81 GLN A N 1
ATOM 645 C CA . GLN A 1 81 ? 21.712 -6.818 -30.140 1.00 86.75 81 GLN A CA 1
ATOM 646 C C . GLN A 1 81 ? 20.761 -7.665 -29.277 1.00 86.75 81 GLN A C 1
ATOM 648 O O . GLN A 1 81 ? 21.162 -8.707 -28.749 1.00 86.75 81 GLN A O 1
ATOM 653 N N . ILE A 1 82 ? 19.503 -7.240 -29.123 1.00 82.75 82 ILE A N 1
ATOM 654 C CA . ILE A 1 82 ? 18.493 -7.919 -28.307 1.00 82.75 82 ILE A CA 1
ATOM 655 C C . ILE A 1 82 ? 17.785 -8.980 -29.156 1.00 82.75 82 ILE A C 1
ATOM 657 O O . ILE A 1 82 ? 16.939 -8.674 -29.989 1.00 82.75 82 ILE A O 1
ATOM 661 N N . HIS A 1 83 ? 18.081 -10.249 -28.879 1.00 81.06 83 HIS A N 1
ATOM 662 C CA . HIS A 1 83 ? 17.377 -11.390 -29.461 1.00 81.06 83 HIS A CA 1
ATOM 663 C C . HIS A 1 83 ? 16.341 -11.925 -28.466 1.00 81.06 83 HIS A C 1
ATOM 665 O O . HIS A 1 83 ? 16.702 -12.433 -27.403 1.00 81.06 83 HIS A O 1
ATOM 671 N N . ILE A 1 84 ? 15.055 -11.804 -28.802 1.00 81.00 84 ILE A N 1
ATOM 672 C CA . ILE A 1 84 ? 13.943 -12.330 -28.000 1.00 81.00 84 ILE A CA 1
ATOM 673 C C . ILE A 1 84 ? 13.497 -13.656 -28.622 1.00 81.00 84 ILE A C 1
ATOM 675 O O . ILE A 1 84 ? 13.051 -13.684 -29.765 1.00 81.00 84 ILE A O 1
ATOM 679 N N . TYR A 1 85 ? 13.619 -14.753 -27.875 1.00 84.25 85 TYR A N 1
ATOM 680 C CA . TYR A 1 85 ? 13.158 -16.077 -28.299 1.00 84.25 85 TYR A CA 1
ATOM 681 C C . TYR A 1 85 ? 11.769 -16.337 -27.713 1.00 84.25 85 TYR A C 1
ATOM 683 O O . TYR A 1 85 ? 11.653 -16.892 -26.618 1.00 84.25 85 TYR A O 1
ATOM 691 N N . GLU A 1 86 ? 10.723 -15.896 -28.416 1.00 80.25 86 GLU A N 1
ATOM 692 C CA . GLU A 1 86 ? 9.338 -15.995 -27.927 1.00 80.25 86 GLU A CA 1
ATOM 693 C C . GLU A 1 86 ? 8.905 -17.444 -27.660 1.00 80.25 86 GLU A C 1
ATOM 695 O O . GLU A 1 86 ? 8.233 -17.707 -26.667 1.00 80.25 86 GLU A O 1
ATOM 700 N N . ASP A 1 87 ? 9.422 -18.397 -28.437 1.00 83.31 87 ASP A N 1
ATOM 701 C CA . ASP A 1 87 ? 9.159 -19.843 -28.324 1.00 83.31 87 ASP A CA 1
ATOM 702 C C . ASP A 1 87 ? 9.647 -20.484 -27.007 1.00 83.31 87 ASP A C 1
ATOM 704 O O . ASP A 1 87 ? 9.513 -21.689 -26.797 1.00 83.31 87 ASP A O 1
ATOM 708 N N . ARG A 1 88 ? 10.311 -19.712 -26.138 1.00 80.31 88 ARG A N 1
ATOM 709 C CA . ARG A 1 88 ? 10.803 -20.159 -24.825 1.00 80.31 88 ARG A CA 1
ATOM 710 C C . ARG A 1 88 ? 10.217 -19.364 -23.660 1.00 80.31 88 ARG A C 1
ATOM 712 O O . ARG A 1 88 ? 10.596 -19.612 -22.518 1.00 80.31 88 ARG A O 1
ATOM 719 N N . LEU A 1 89 ? 9.321 -18.417 -23.936 1.00 72.19 89 LEU A N 1
ATOM 720 C CA . LEU A 1 89 ? 8.576 -17.668 -22.928 1.00 72.19 89 LEU A CA 1
ATOM 721 C C . LEU A 1 89 ? 7.235 -18.376 -22.698 1.00 72.19 89 LEU A C 1
ATOM 723 O O . LEU A 1 89 ? 6.199 -17.976 -23.227 1.00 72.19 89 LEU A O 1
ATOM 727 N N . HIS A 1 90 ? 7.280 -19.464 -21.931 1.00 58.22 90 HIS A N 1
ATOM 728 C CA . HIS A 1 90 ? 6.114 -20.230 -21.492 1.00 58.22 90 HIS A CA 1
ATOM 729 C C . HIS A 1 90 ? 6.110 -20.340 -19.969 1.00 58.22 90 HIS A C 1
ATOM 731 O O . HIS A 1 90 ? 7.159 -20.737 -19.414 1.00 58.22 90 HIS A O 1
#

Foldseek 3Di:
DDADQARCVVVVLVPDDQQDWDDQDQGPVGTDIDHHPDDDDDDDDDCVRCVVVVVVVVVVVVVVVVVVVVVVVVCVVCVVPDDDDVVPVD

Radius of gyration: 22.29 Å; chains: 1; bounding box: 43×39×51 Å

Secondary structure (DSSP, 8-state):
---BTTBTHHHHHHHSPTT-EEEEEEETTEEEEEE----PPP-PPPHHHHHHHHHHHHHHHHHHHHHHHHHHHHHHHTTTT----GGG--

Sequence (90 aa):
MRPDKYGNLGWEAKDAEVGQIVGPVKTAQGFTVFKVLNKVPSRQQSLDEVWGRVRAHVLQDLTQERFDALLVKLKNQYSDQIHIYEDRLH

pLDDT: mean 87.27, std 9.56, range [50.16, 95.69]